Protein AF-A0A7S2A2A7-F1 (afdb_monomer_lite)

Organism: Trieres chinensis (NCBI:txid1514140)

InterPro domains:
  IPR011009 Protein kinase-like domain superfamily [SSF56112] (45-122)

Foldseek 3Di:
DQKDKDFDQADDDDDPPDDDDDDDPVVVVSVLSVVCRVPQADPVGHGFKMKIAGDPVQLPDPVSLVVVLVVQVVVCVVLVPDDDPPDKHWSDWDPDDSSDRGTMTMIGDDPDDPVVVVVVVVVVVVVVVVVVD

Sequence (133 aa):
GFGVVNEISAITVKSPSGPEGPPSDENSDLESKAFIAKHCIRDGGDARYAIKYLSDEIKNDPAMFIQGIMDMSIETNFLAAIEHPNIIKMRAFADGDPFHPDYFIVLDRLYDTLEQRIRKWGKKDKRSSSLLG

Secondary structure (DSSP, 8-state):
--EEEEE-----PPPPSS---S--THHHHHHHHHHHHHTSB-TTS-BSEEEEEE-HHHHT-HHHHHHHHHHHHHHHHHHHH---TTSPPEEEE-SS-TTSTT-EEEEEPPS--HHHHHHHHHHHHHHHHTT--

Radius of gyration: 19.83 Å; chains: 1; bounding box: 54×42×54 Å

pLDDT: mean 87.94, std 13.51, range [43.0, 97.88]

Structure (mmCIF, N/CA/C/O backbone):
data_AF-A0A7S2A2A7-F1
#
_entry.id   AF-A0A7S2A2A7-F1
#
loop_
_atom_site.group_PDB
_atom_site.id
_atom_site.type_symbol
_atom_site.label_atom_id
_atom_site.label_alt_id
_atom_site.label_comp_id
_atom_site.label_asym_id
_atom_site.label_entity_id
_atom_site.label_seq_id
_atom_site.pdbx_PDB_ins_code
_atom_site.Cartn_x
_atom_site.Cartn_y
_atom_site.Cartn_z
_atom_site.occupancy
_atom_site.B_iso_or_equiv
_atom_site.auth_seq_id
_atom_site.auth_comp_id
_atom_site.auth_asym_id
_atom_site.auth_atom_id
_atom_site.pdbx_PDB_model_num
ATOM 1 N N . GLY A 1 1 ? -6.009 11.361 3.216 1.00 68.62 1 GLY A N 1
ATOM 2 C CA . GLY A 1 1 ? -4.807 10.828 2.551 1.00 68.62 1 GLY A CA 1
ATOM 3 C C . GLY A 1 1 ? -5.197 10.380 1.164 1.00 68.62 1 GLY A C 1
ATOM 4 O O . GLY A 1 1 ? -6.353 10.033 0.979 1.00 68.62 1 GLY A O 1
ATOM 5 N N . PHE A 1 2 ? -4.271 10.424 0.212 1.00 85.69 2 PHE A N 1
ATOM 6 C CA . PHE A 1 2 ? -4.549 10.143 -1.203 1.00 85.69 2 PHE A CA 1
ATOM 7 C C . PHE A 1 2 ? -4.660 8.645 -1.538 1.00 85.69 2 PHE A C 1
ATOM 9 O O . PHE A 1 2 ? -5.228 8.265 -2.559 1.00 85.69 2 PHE A O 1
ATOM 16 N N . GLY A 1 3 ? -4.119 7.788 -0.668 1.00 88.62 3 GLY A N 1
ATOM 17 C CA . GLY A 1 3 ? -4.139 6.341 -0.849 1.00 88.62 3 GLY A CA 1
ATOM 18 C C . GLY A 1 3 ? -5.405 5.666 -0.318 1.00 88.62 3 GLY A C 1
ATOM 19 O O . GLY A 1 3 ? -5.929 6.033 0.735 1.00 88.62 3 GLY A O 1
ATOM 20 N N . VAL A 1 4 ? -5.826 4.620 -1.020 1.00 95.00 4 VAL A N 1
ATOM 21 C CA . VAL A 1 4 ? -6.797 3.611 -0.586 1.00 95.00 4 VAL A CA 1
ATOM 22 C C . VAL A 1 4 ? -6.027 2.398 -0.084 1.00 95.00 4 VAL A C 1
ATOM 24 O O . VAL A 1 4 ? -4.950 2.091 -0.593 1.00 95.00 4 VAL A O 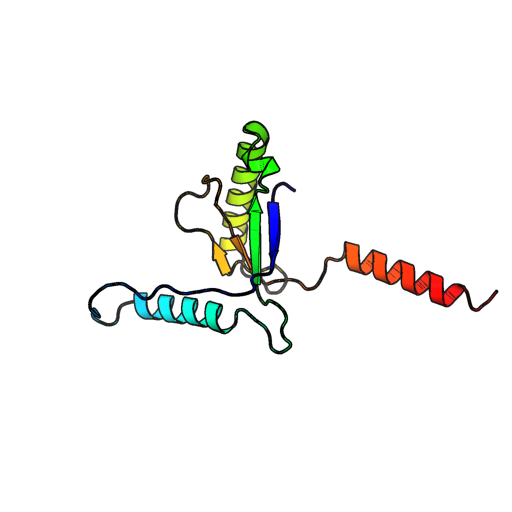1
ATOM 27 N N . VAL A 1 5 ? -6.564 1.717 0.929 1.00 95.81 5 VAL A N 1
ATOM 28 C CA . VAL A 1 5 ? -5.980 0.494 1.491 1.00 95.81 5 VAL A CA 1
ATOM 29 C C . VAL A 1 5 ? -7.020 -0.611 1.446 1.00 95.81 5 VAL A C 1
ATOM 31 O O . VAL A 1 5 ? -8.072 -0.477 2.067 1.00 95.81 5 VAL A O 1
ATOM 34 N N . ASN A 1 6 ? -6.696 -1.707 0.766 1.00 96.75 6 ASN A N 1
ATOM 35 C CA . ASN A 1 6 ? -7.540 -2.894 0.686 1.00 96.75 6 ASN A CA 1
ATOM 36 C C . ASN A 1 6 ? -6.816 -4.117 1.244 1.00 96.75 6 ASN A C 1
ATOM 38 O O . ASN A 1 6 ? -5.588 -4.177 1.281 1.00 96.75 6 ASN A O 1
ATOM 42 N N . GLU A 1 7 ? -7.582 -5.104 1.688 1.00 97.00 7 GLU A N 1
ATOM 43 C CA . GLU A 1 7 ? -7.034 -6.393 2.093 1.00 97.00 7 GLU A CA 1
ATOM 44 C C . GLU A 1 7 ? -6.641 -7.239 0.879 1.00 97.00 7 GLU A C 1
ATOM 46 O O . GLU A 1 7 ? -7.293 -7.196 -0.164 1.00 97.00 7 GLU A O 1
ATOM 51 N N . ILE A 1 8 ? -5.563 -8.011 1.018 1.00 97.62 8 ILE A N 1
ATOM 52 C CA . ILE A 1 8 ? -5.124 -8.934 -0.027 1.00 97.62 8 ILE A CA 1
ATOM 53 C C . ILE A 1 8 ? -5.702 -10.316 0.271 1.00 97.62 8 ILE A C 1
ATOM 55 O O . ILE A 1 8 ? -5.378 -10.927 1.290 1.00 97.62 8 ILE A O 1
ATOM 59 N N . SER A 1 9 ? -6.547 -10.810 -0.632 1.00 96.69 9 SER A N 1
ATOM 60 C CA . SER A 1 9 ? -7.183 -12.127 -0.519 1.00 96.69 9 SER A CA 1
ATOM 61 C C . SER A 1 9 ? -6.328 -13.264 -1.085 1.00 96.69 9 SER A C 1
ATOM 63 O O . SER A 1 9 ? -6.444 -14.402 -0.637 1.00 96.69 9 SER A O 1
ATOM 65 N N . ALA A 1 10 ? -5.465 -12.972 -2.059 1.00 96.44 10 ALA A N 1
ATOM 66 C CA . ALA A 1 10 ? -4.566 -13.940 -2.671 1.00 96.44 10 ALA A CA 1
ATOM 67 C C . ALA A 1 10 ? -3.352 -13.247 -3.302 1.00 96.44 10 ALA A C 1
ATOM 69 O O . ALA A 1 10 ? -3.437 -12.109 -3.763 1.00 96.44 10 ALA A O 1
ATOM 70 N N . ILE A 1 11 ? -2.232 -13.965 -3.372 1.00 95.94 11 ILE A N 1
ATOM 71 C CA . ILE A 1 11 ? -1.018 -13.554 -4.085 1.00 95.94 11 ILE A CA 1
ATOM 72 C C . ILE A 1 11 ? -0.588 -14.731 -4.956 1.00 95.94 11 ILE A C 1
ATOM 74 O O . ILE A 1 11 ? -0.595 -15.875 -4.507 1.00 95.94 11 ILE A O 1
ATOM 78 N N . THR A 1 12 ? -0.212 -14.453 -6.202 1.00 94.69 12 THR A N 1
ATOM 79 C CA . THR A 1 12 ? 0.291 -15.464 -7.140 1.00 94.69 12 THR A CA 1
ATOM 80 C C . THR A 1 12 ? 1.729 -15.135 -7.509 1.00 94.69 12 THR A C 1
ATOM 82 O O . THR A 1 12 ? 2.012 -14.029 -7.968 1.00 94.69 12 THR A O 1
ATOM 85 N N . VAL A 1 13 ? 2.633 -16.095 -7.329 1.00 90.94 13 VAL A N 1
ATOM 8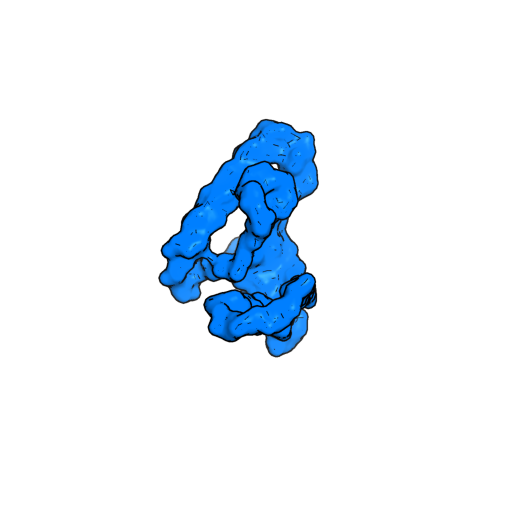6 C CA . VAL A 1 13 ? 4.026 -15.976 -7.774 1.00 90.94 13 VAL A CA 1
ATOM 87 C C . VAL A 1 13 ? 4.123 -16.560 -9.176 1.00 90.94 13 VAL A C 1
ATOM 89 O O . VAL A 1 13 ? 3.734 -17.705 -9.398 1.00 90.94 13 VAL A O 1
ATOM 92 N N . LYS A 1 14 ? 4.623 -15.776 -10.133 1.00 86.25 14 LYS A N 1
ATOM 93 C CA . LYS A 1 14 ? 4.939 -16.294 -11.466 1.00 86.25 14 LYS A CA 1
ATOM 94 C C . LYS A 1 14 ? 6.237 -17.096 -11.376 1.00 86.25 14 LYS A C 1
ATOM 96 O O . LYS A 1 14 ? 7.242 -16.557 -10.917 1.00 86.25 14 LYS A O 1
ATOM 101 N N . SER A 1 15 ? 6.217 -18.357 -11.801 1.00 72.19 15 SER A N 1
ATOM 102 C CA . SER A 1 15 ? 7.445 -19.141 -11.964 1.00 72.19 15 SER A CA 1
ATOM 103 C C . SER A 1 15 ? 8.341 -18.494 -13.027 1.00 72.19 15 SER A C 1
ATOM 105 O O . SER A 1 15 ? 7.811 -17.963 -14.010 1.00 72.19 15 SER A O 1
ATOM 107 N N . PRO A 1 16 ? 9.675 -18.527 -12.862 1.00 65.06 16 PRO A N 1
ATOM 108 C CA . PRO A 1 16 ? 10.584 -18.054 -13.896 1.00 65.06 16 PRO A CA 1
ATOM 109 C C . PRO A 1 16 ? 10.368 -18.865 -15.180 1.00 65.06 16 PRO A C 1
ATOM 111 O O . PRO A 1 16 ? 10.340 -20.092 -15.170 1.00 65.06 16 PRO A O 1
ATOM 114 N N . SER A 1 17 ? 10.179 -18.172 -16.298 1.00 53.84 17 SER A N 1
ATOM 115 C CA . SER A 1 17 ? 9.928 -18.761 -17.617 1.00 53.84 17 SER A CA 1
ATOM 116 C C . SER A 1 17 ? 11.224 -19.147 -18.351 1.00 53.84 17 SER A C 1
ATOM 118 O O . SER A 1 17 ? 11.347 -18.890 -19.547 1.00 53.84 17 SER A O 1
ATOM 120 N N . GLY A 1 18 ? 12.213 -19.709 -17.651 1.00 59.38 18 GLY A N 1
ATOM 121 C CA . GLY A 1 18 ? 13.541 -20.007 -18.202 1.00 59.38 18 GLY A CA 1
ATOM 122 C C . GLY A 1 18 ? 14.086 -21.361 -17.737 1.00 59.38 18 GLY A C 1
ATOM 123 O O . GLY A 1 18 ? 13.604 -21.886 -16.735 1.00 59.38 18 GLY A O 1
ATOM 124 N N . PRO A 1 19 ? 15.050 -21.955 -18.469 1.00 56.25 19 PRO A N 1
ATOM 125 C CA . PRO A 1 19 ? 15.657 -23.221 -18.072 1.00 56.25 19 PRO A CA 1
ATOM 126 C C . PRO A 1 19 ? 16.328 -23.057 -16.707 1.00 56.25 19 PRO A C 1
ATOM 128 O O . PRO A 1 19 ? 16.989 -22.046 -16.476 1.00 56.25 19 PRO A O 1
ATOM 131 N N . GLU A 1 20 ? 16.131 -24.042 -15.828 1.00 57.03 20 GLU A N 1
ATOM 132 C CA . GLU A 1 20 ? 16.711 -24.108 -14.483 1.00 57.03 20 GLU A CA 1
ATOM 133 C C . GLU A 1 20 ? 18.231 -23.913 -14.566 1.00 57.03 20 GLU A C 1
ATOM 135 O O . GLU A 1 20 ? 18.991 -24.817 -14.921 1.00 57.03 20 GLU A O 1
ATOM 140 N N . GLY A 1 21 ? 18.663 -22.677 -14.321 1.00 58.12 21 GLY A N 1
ATOM 141 C CA . GLY A 1 21 ? 20.064 -22.327 -14.174 1.00 58.12 21 GLY A CA 1
ATOM 142 C C . GLY A 1 21 ? 20.612 -22.856 -12.847 1.00 58.12 21 GLY A C 1
ATOM 143 O O . GLY A 1 21 ? 19.851 -23.327 -11.998 1.00 58.12 21 GLY A O 1
ATOM 144 N N . PRO A 1 22 ? 21.938 -22.801 -12.648 1.00 55.22 22 PRO A N 1
ATOM 145 C CA . PRO A 1 22 ? 22.550 -23.212 -11.390 1.00 55.22 22 PRO A CA 1
ATOM 146 C C . PRO A 1 22 ? 21.924 -22.454 -10.206 1.00 55.22 2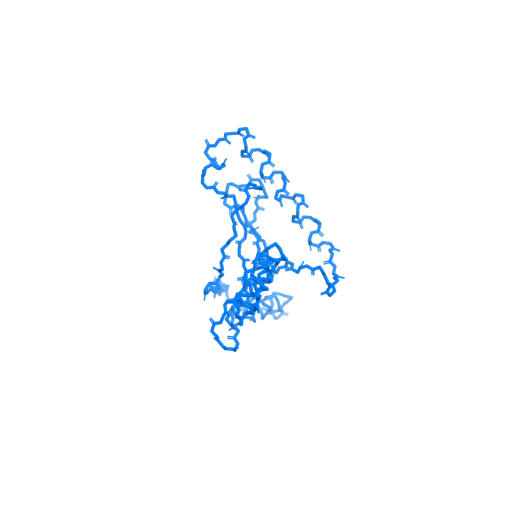2 PRO A C 1
ATOM 148 O O . PRO A 1 22 ? 21.474 -21.323 -10.388 1.00 55.22 22 PRO A O 1
ATOM 151 N N . PRO A 1 23 ? 21.913 -23.043 -8.996 1.00 53.88 23 PRO A N 1
ATOM 152 C CA . PRO A 1 23 ? 21.328 -22.411 -7.822 1.00 53.88 23 PRO A CA 1
ATOM 153 C C . PRO A 1 23 ? 22.048 -21.089 -7.532 1.00 53.88 23 PRO A C 1
ATOM 155 O O . PRO A 1 23 ? 23.195 -21.076 -7.089 1.00 53.88 23 PRO A O 1
ATOM 158 N N . SER A 1 24 ? 21.372 -19.989 -7.839 1.00 60.69 24 SER A N 1
ATOM 159 C CA . SER A 1 24 ? 21.787 -18.609 -7.601 1.00 60.69 24 SER A CA 1
ATOM 160 C C . SER A 1 24 ? 20.948 -18.009 -6.463 1.00 60.69 24 SER A C 1
ATOM 162 O O . SER A 1 24 ? 19.977 -18.624 -6.005 1.00 60.69 24 SER A O 1
ATOM 164 N N . ASP A 1 25 ? 21.288 -16.792 -6.026 1.00 61.12 25 ASP A N 1
ATOM 165 C CA . ASP A 1 25 ? 20.511 -15.999 -5.054 1.00 61.12 25 ASP A CA 1
ATOM 166 C C . ASP A 1 25 ? 19.013 -15.869 -5.427 1.00 61.12 25 ASP A C 1
ATOM 168 O O . ASP A 1 25 ? 18.164 -15.655 -4.561 1.00 61.12 25 ASP A O 1
ATOM 172 N N . GLU A 1 26 ? 18.658 -16.100 -6.697 1.00 62.28 26 GLU A N 1
ATOM 173 C CA . GLU A 1 26 ? 17.280 -16.111 -7.205 1.00 62.28 26 GLU A CA 1
ATOM 174 C C . GLU A 1 26 ? 16.389 -17.170 -6.531 1.00 62.28 26 GLU A C 1
ATOM 176 O O . GLU A 1 26 ? 15.183 -16.954 -6.381 1.00 62.28 26 GLU A O 1
ATOM 181 N N . ASN A 1 27 ? 16.956 -18.291 -6.067 1.00 67.19 27 ASN A N 1
ATOM 182 C CA . ASN A 1 27 ? 16.184 -19.326 -5.369 1.00 67.19 27 ASN A CA 1
ATOM 183 C C . ASN A 1 27 ? 15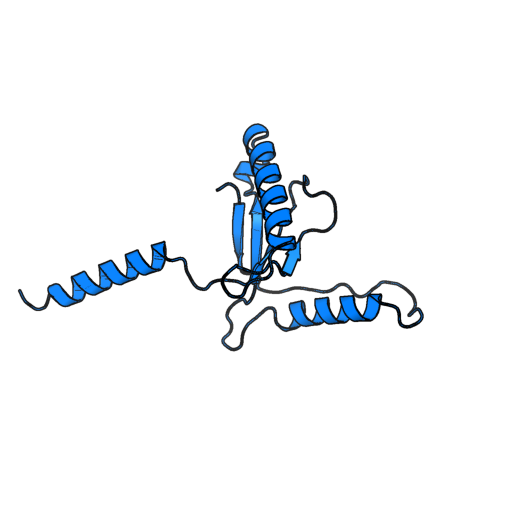.659 -18.835 -4.008 1.00 67.19 27 ASN A C 1
ATOM 185 O O . ASN A 1 27 ? 14.506 -19.100 -3.666 1.00 67.19 27 ASN A O 1
ATOM 189 N N . SER A 1 28 ? 16.457 -18.060 -3.266 1.00 75.56 28 SER A N 1
ATOM 190 C CA . SER A 1 28 ? 16.070 -17.502 -1.958 1.00 75.56 28 SER A CA 1
ATOM 191 C C . SER A 1 28 ? 14.924 -16.489 -2.083 1.00 75.56 28 SER A C 1
ATOM 193 O O . SER A 1 28 ? 13.983 -16.466 -1.278 1.00 75.56 28 SER A O 1
ATOM 195 N N . ASP A 1 29 ? 14.957 -15.667 -3.131 1.00 81.38 29 ASP A N 1
ATOM 196 C CA . ASP A 1 29 ? 13.909 -14.683 -3.402 1.00 81.38 29 ASP A CA 1
ATOM 197 C C . ASP A 1 29 ? 12.598 -15.347 -3.825 1.00 81.38 29 ASP A C 1
ATOM 199 O O . ASP A 1 29 ? 11.515 -14.926 -3.403 1.00 81.38 29 ASP A O 1
ATOM 203 N N . LEU A 1 30 ? 12.674 -16.403 -4.638 1.00 84.69 30 LEU A N 1
ATOM 204 C CA . LEU A 1 30 ? 11.506 -17.190 -5.028 1.00 84.69 30 LEU A CA 1
ATOM 205 C C . LEU A 1 30 ? 10.870 -17.887 -3.825 1.00 84.69 30 LEU A C 1
ATOM 207 O O . LEU A 1 30 ? 9.646 -17.845 -3.685 1.00 84.69 30 LEU A O 1
ATOM 211 N N . GLU A 1 31 ? 11.672 -18.460 -2.928 1.00 87.44 31 GLU A N 1
ATOM 212 C CA . GLU A 1 31 ? 11.185 -19.047 -1.677 1.00 87.44 31 GLU A CA 1
ATOM 213 C C . GLU A 1 31 ? 10.499 -18.002 -0.791 1.00 87.44 31 GLU A C 1
ATOM 215 O O . GLU A 1 31 ? 9.396 -18.238 -0.290 1.00 87.44 31 GLU A O 1
ATOM 220 N N . SER A 1 32 ? 11.091 -16.812 -0.661 1.00 89.31 32 SER A N 1
ATOM 221 C CA . SER A 1 32 ? 10.517 -15.699 0.104 1.00 89.31 32 SER A CA 1
ATOM 222 C C . SER A 1 32 ? 9.178 -15.232 -0.479 1.00 89.31 32 SER A C 1
ATOM 224 O O . SER A 1 32 ? 8.189 -15.075 0.246 1.00 89.31 32 SER A O 1
ATOM 226 N N . LYS A 1 33 ? 9.100 -15.074 -1.806 1.00 90.94 33 LYS A N 1
ATOM 227 C CA . LYS A 1 33 ? 7.859 -14.728 -2.518 1.00 90.94 33 LYS A CA 1
ATOM 228 C C . LYS A 1 33 ? 6.802 -15.821 -2.357 1.00 90.94 33 LYS A C 1
ATOM 230 O O . LYS A 1 33 ? 5.645 -15.518 -2.059 1.00 90.94 33 LYS A O 1
ATOM 235 N N . ALA A 1 34 ? 7.189 -17.088 -2.507 1.00 92.94 34 ALA A N 1
ATOM 236 C CA . ALA A 1 34 ? 6.301 -18.234 -2.330 1.00 92.94 34 ALA A CA 1
ATOM 237 C C . ALA A 1 34 ? 5.780 -18.326 -0.891 1.00 92.94 34 ALA A C 1
ATOM 239 O O . ALA A 1 34 ? 4.603 -18.621 -0.679 1.00 92.94 34 ALA A O 1
ATOM 240 N N . PHE A 1 35 ? 6.616 -18.011 0.101 1.00 93.31 35 PHE A N 1
ATOM 241 C CA . PHE A 1 35 ? 6.213 -17.958 1.499 1.00 93.31 35 PHE A CA 1
ATOM 242 C C . PHE A 1 35 ? 5.143 -16.891 1.738 1.00 93.31 35 PHE A C 1
ATOM 244 O O . PHE A 1 35 ? 4.115 -17.199 2.347 1.00 93.31 35 PHE A O 1
ATOM 251 N N . ILE A 1 36 ? 5.350 -15.666 1.243 1.00 94.56 36 ILE A N 1
ATOM 252 C CA . ILE A 1 36 ? 4.360 -14.583 1.347 1.00 94.56 36 ILE A CA 1
ATOM 253 C C . ILE A 1 36 ? 3.047 -15.006 0.683 1.00 94.56 36 ILE A C 1
ATOM 255 O O . ILE A 1 36 ? 1.982 -14.864 1.281 1.00 94.56 36 ILE A O 1
ATOM 259 N N . ALA A 1 37 ? 3.115 -15.589 -0.516 1.00 95.62 37 ALA A N 1
ATOM 260 C CA . ALA A 1 37 ? 1.923 -16.022 -1.231 1.00 95.62 37 ALA A CA 1
ATOM 261 C C . ALA A 1 37 ? 1.147 -17.118 -0.492 1.00 95.62 37 ALA A C 1
ATOM 263 O O . ALA A 1 37 ? -0.062 -17.000 -0.289 1.00 95.62 37 ALA A O 1
ATOM 264 N N . LYS A 1 38 ? 1.855 -18.143 -0.011 1.00 95.06 38 LYS A N 1
ATOM 265 C CA . LYS A 1 38 ? 1.273 -19.256 0.743 1.00 95.06 38 LYS A CA 1
ATOM 266 C C . LYS A 1 38 ? 0.618 -18.808 2.052 1.00 95.06 38 LYS A C 1
ATOM 268 O O . LYS A 1 38 ? -0.384 -19.390 2.453 1.00 95.06 38 LYS A O 1
ATOM 273 N N . HIS A 1 39 ? 1.160 -17.784 2.710 1.00 95.19 39 HIS A N 1
ATOM 274 C CA . HIS A 1 39 ? 0.671 -17.293 4.003 1.00 95.19 39 HIS A CA 1
ATOM 275 C C . HIS A 1 39 ? -0.141 -15.996 3.888 1.00 95.19 39 HIS A C 1
ATOM 277 O O . HIS A 1 39 ? -0.283 -15.269 4.874 1.00 95.19 39 HIS A O 1
ATOM 283 N N . CYS A 1 40 ? -0.697 -15.701 2.708 1.00 96.25 40 CYS A N 1
ATOM 284 C CA . CYS A 1 40 ? -1.515 -14.509 2.475 1.00 96.25 40 CYS A CA 1
ATOM 285 C C . CYS A 1 40 ? -2.731 -14.422 3.410 1.00 96.25 40 CYS A C 1
ATOM 287 O O . CYS A 1 40 ? -3.149 -13.325 3.777 1.00 96.25 40 CYS A O 1
ATOM 289 N N . ILE A 1 41 ? -3.258 -15.567 3.846 1.00 96.75 41 ILE A N 1
ATOM 290 C CA . ILE A 1 41 ? -4.359 -15.678 4.804 1.00 96.75 41 ILE A CA 1
ATOM 291 C C . ILE A 1 41 ? -3.828 -16.249 6.128 1.00 96.75 41 ILE A C 1
ATOM 293 O O . ILE A 1 41 ? -2.963 -17.125 6.148 1.00 96.75 41 ILE A O 1
ATOM 297 N N . ARG A 1 42 ? -4.293 -15.703 7.254 1.00 93.75 42 ARG A N 1
ATOM 298 C CA . ARG A 1 42 ? -3.962 -16.159 8.613 1.00 93.75 42 ARG A CA 1
ATOM 299 C C . ARG A 1 42 ? -4.804 -17.373 9.001 1.00 93.75 42 ARG A C 1
ATOM 301 O O . ARG A 1 42 ? -5.900 -17.572 8.478 1.00 93.75 42 ARG A O 1
ATOM 308 N N . ASP A 1 43 ? -4.330 -18.122 9.992 1.00 87.44 43 ASP A N 1
ATOM 309 C CA . ASP A 1 43 ? -5.120 -19.168 10.642 1.00 87.44 43 ASP A CA 1
ATOM 310 C C . ASP A 1 43 ? -6.353 -18.512 11.287 1.00 87.44 43 ASP A C 1
ATOM 312 O O . ASP A 1 43 ? -6.231 -17.727 12.227 1.00 87.44 43 ASP A O 1
ATOM 316 N N . GLY A 1 44 ? -7.533 -18.747 10.710 1.00 87.75 44 GLY A N 1
ATOM 317 C CA . GLY A 1 44 ? -8.777 -18.041 11.052 1.00 87.75 44 GLY A CA 1
ATOM 318 C C . GLY A 1 44 ? -9.459 -17.331 9.877 1.00 87.75 44 GLY A C 1
ATOM 319 O O . GLY A 1 44 ? -10.584 -16.871 10.032 1.00 87.75 44 GLY A O 1
ATOM 320 N N . GLY A 1 45 ? -8.821 -17.279 8.702 1.00 92.44 45 GLY A N 1
ATOM 321 C CA . GLY A 1 45 ? -9.432 -16.782 7.461 1.00 92.44 45 GLY A CA 1
ATOM 322 C C . GLY A 1 45 ? -9.223 -15.290 7.185 1.00 92.44 45 GLY A C 1
ATOM 323 O O . GLY A 1 45 ? -9.575 -14.818 6.109 1.00 92.44 45 GLY A O 1
ATOM 324 N N . ASP A 1 46 ? -8.611 -14.553 8.113 1.00 94.06 46 ASP A N 1
ATOM 325 C CA . ASP A 1 46 ? -8.306 -13.133 7.935 1.00 94.06 46 ASP A CA 1
ATOM 326 C C . ASP A 1 46 ? -7.136 -12.906 6.971 1.00 94.06 46 ASP A C 1
ATOM 328 O O . ASP A 1 46 ? -6.100 -13.573 7.060 1.00 94.06 46 ASP A O 1
ATOM 332 N N . ALA A 1 47 ? -7.231 -11.873 6.133 1.00 96.62 47 ALA A N 1
ATOM 333 C CA . ALA A 1 47 ? -6.106 -11.419 5.325 1.00 96.62 47 ALA A CA 1
ATOM 334 C C . ALA A 1 47 ? -4.903 -11.025 6.204 1.00 96.62 47 ALA A C 1
ATOM 336 O O . ALA A 1 47 ? -5.026 -10.287 7.192 1.00 96.62 47 ALA A O 1
ATOM 337 N N . ARG A 1 48 ? -3.713 -11.512 5.835 1.00 97.00 48 ARG A N 1
ATOM 338 C CA . ARG A 1 48 ? -2.448 -11.193 6.510 1.00 97.00 48 ARG A CA 1
ATOM 339 C C . ARG A 1 48 ? -1.875 -9.859 6.053 1.00 97.00 48 ARG A C 1
ATOM 341 O O . ARG A 1 48 ? -1.244 -9.177 6.865 1.00 97.00 48 ARG A O 1
ATOM 348 N N . TYR A 1 49 ? -2.116 -9.503 4.797 1.00 97.88 49 TYR A N 1
ATOM 349 C CA . TYR A 1 49 ? -1.525 -8.349 4.133 1.00 97.88 49 TYR A CA 1
ATOM 350 C C . TYR A 1 49 ? -2.584 -7.362 3.652 1.00 97.88 49 TYR A C 1
ATOM 352 O O . TYR A 1 49 ? -3.749 -7.709 3.443 1.00 97.88 49 TYR A O 1
ATOM 360 N N . ALA A 1 50 ? -2.151 -6.121 3.484 1.00 97.75 50 ALA A N 1
ATOM 361 C CA . ALA A 1 50 ? -2.920 -5.048 2.888 1.00 97.75 50 ALA A CA 1
ATOM 362 C C . ALA A 1 50 ? -2.131 -4.441 1.726 1.00 97.75 50 ALA A C 1
ATOM 364 O O . ALA A 1 50 ? -0.904 -4.381 1.774 1.00 97.75 50 ALA A O 1
ATOM 365 N N . ILE A 1 51 ? -2.836 -3.981 0.700 1.00 97.81 51 ILE A N 1
ATOM 366 C CA . ILE A 1 51 ? -2.278 -3.245 -0.431 1.00 97.81 51 ILE A CA 1
ATOM 367 C C . ILE A 1 51 ? -2.734 -1.793 -0.345 1.00 97.81 51 ILE A C 1
ATOM 369 O O . ILE A 1 51 ? -3.924 -1.525 -0.169 1.00 97.81 51 ILE A O 1
ATOM 373 N N . LYS A 1 52 ? -1.789 -0.859 -0.450 1.00 97.62 52 LYS A N 1
ATOM 374 C CA . LYS A 1 52 ? -2.048 0.580 -0.514 1.00 97.62 52 LYS A CA 1
ATOM 375 C C . LYS A 1 52 ? -1.660 1.112 -1.887 1.00 97.62 52 LYS A C 1
ATOM 377 O O . LYS A 1 52 ? -0.556 0.845 -2.348 1.00 97.62 52 LYS A O 1
ATOM 382 N N . TYR A 1 53 ? -2.557 1.867 -2.507 1.00 97.44 53 TYR A N 1
ATOM 383 C CA . TYR A 1 53 ? -2.397 2.454 -3.841 1.00 97.44 53 TYR A CA 1
ATOM 384 C C . TYR A 1 53 ? -3.235 3.736 -3.953 1.00 97.44 53 TYR A C 1
ATOM 386 O O . TYR A 1 53 ? -4.061 4.006 -3.080 1.00 97.44 53 TYR A O 1
ATOM 394 N N . LEU A 1 54 ? -3.014 4.570 -4.972 1.00 96.88 54 LEU A N 1
ATOM 395 C CA . LEU A 1 54 ? -3.793 5.804 -5.152 1.00 96.88 54 LEU A CA 1
ATOM 396 C C . LEU A 1 54 ? -5.231 5.494 -5.577 1.00 96.88 54 LEU A C 1
ATOM 398 O O . LEU A 1 54 ? -5.452 4.586 -6.373 1.00 96.88 54 LEU A O 1
ATOM 402 N N . SER A 1 55 ? -6.210 6.250 -5.073 1.00 95.44 55 SER A N 1
ATOM 403 C CA . SER A 1 55 ? -7.589 6.106 -5.559 1.00 95.44 55 SER A CA 1
ATOM 404 C C . SER A 1 55 ? -7.708 6.552 -7.019 1.00 95.44 55 SER A C 1
ATOM 406 O O . SER A 1 55 ? -6.965 7.424 -7.468 1.00 95.44 55 SER A O 1
ATOM 408 N N . ASP A 1 56 ? -8.691 6.015 -7.741 1.00 94.38 56 ASP A N 1
ATOM 409 C CA . ASP A 1 56 ? -8.959 6.432 -9.123 1.00 94.38 56 ASP A CA 1
ATOM 410 C C . ASP A 1 56 ? -9.321 7.921 -9.219 1.00 94.38 56 ASP A C 1
ATOM 412 O O . ASP A 1 56 ? -8.964 8.584 -10.187 1.00 94.38 56 ASP A O 1
ATOM 416 N N . GLU A 1 57 ? -9.981 8.477 -8.199 1.00 94.75 57 GLU A N 1
ATOM 417 C CA . GLU A 1 57 ? -10.261 9.915 -8.109 1.00 94.75 57 GLU A CA 1
ATOM 418 C C . GLU A 1 57 ? -8.964 10.734 -8.121 1.00 94.75 57 GLU A C 1
ATOM 420 O O . GLU A 1 57 ? -8.838 11.670 -8.905 1.00 94.75 57 GLU A O 1
ATOM 425 N N . ILE A 1 58 ? -7.969 10.332 -7.324 1.00 95.19 58 ILE A N 1
ATOM 426 C CA . ILE A 1 58 ? -6.671 11.012 -7.275 1.00 95.19 58 ILE A CA 1
ATOM 427 C C . ILE A 1 58 ? -5.880 10.803 -8.564 1.00 95.19 58 ILE A C 1
ATOM 429 O O . ILE A 1 58 ? -5.256 11.744 -9.042 1.00 95.19 58 ILE A O 1
ATOM 433 N N . LYS A 1 59 ? -5.904 9.598 -9.148 1.00 94.31 59 LYS A N 1
ATOM 434 C CA . LYS A 1 59 ? -5.200 9.311 -10.410 1.00 94.31 59 LYS A CA 1
ATOM 435 C C . LYS A 1 59 ? -5.701 10.174 -11.574 1.00 94.31 59 LYS A C 1
ATOM 437 O O . LYS A 1 59 ? -4.924 10.486 -12.470 1.00 94.31 59 LYS A O 1
ATOM 442 N N . ASN A 1 60 ? -6.982 10.544 -11.568 1.00 95.06 60 ASN A N 1
ATOM 443 C CA . ASN A 1 60 ? -7.612 11.320 -12.639 1.00 95.06 60 ASN A CA 1
ATOM 444 C C . ASN A 1 60 ? -7.491 12.847 -12.465 1.00 95.06 60 ASN A C 1
ATOM 446 O O . ASN A 1 60 ? -7.848 13.583 -13.385 1.00 95.06 60 ASN A O 1
ATOM 450 N N . ASP A 1 61 ? -6.975 13.333 -11.332 1.00 96.25 61 ASP A N 1
ATOM 451 C CA . ASP A 1 61 ? -6.653 14.746 -11.109 1.00 96.25 61 ASP A CA 1
ATOM 452 C C . ASP A 1 61 ? -5.129 14.945 -11.194 1.00 96.25 61 ASP A C 1
ATOM 454 O O . ASP A 1 61 ? -4.411 14.497 -10.302 1.00 96.25 61 ASP A O 1
ATOM 458 N N . PRO A 1 62 ? -4.592 15.638 -12.217 1.00 95.00 62 PRO A N 1
ATOM 459 C CA . PRO A 1 62 ? -3.146 15.788 -12.389 1.00 95.00 62 PRO A CA 1
ATOM 460 C C . PRO A 1 62 ? -2.424 16.446 -11.207 1.00 95.00 62 PRO A C 1
ATOM 462 O O . PRO A 1 62 ? -1.297 16.067 -10.886 1.00 95.00 62 PRO A O 1
ATOM 465 N N . ALA A 1 63 ? -3.045 17.434 -10.558 1.00 94.25 63 ALA A N 1
ATOM 466 C CA . ALA A 1 63 ? -2.420 18.146 -9.449 1.00 94.25 63 ALA A CA 1
ATOM 467 C C . ALA A 1 63 ? -2.383 17.263 -8.196 1.00 94.25 63 ALA A C 1
ATOM 469 O O . ALA A 1 63 ? -1.350 17.168 -7.527 1.00 94.25 63 ALA A O 1
ATOM 470 N N . MET A 1 64 ? -3.490 16.576 -7.902 1.00 96.00 64 MET A N 1
ATOM 471 C CA . MET A 1 64 ? -3.552 15.649 -6.773 1.00 96.00 64 MET A CA 1
ATOM 472 C C . MET A 1 64 ? -2.730 14.383 -7.022 1.00 96.00 64 MET A C 1
ATOM 474 O O . MET A 1 64 ? -2.135 13.864 -6.079 1.00 96.00 64 MET A O 1
ATOM 478 N N . PHE A 1 65 ? -2.652 13.909 -8.267 1.00 96.44 65 PHE A N 1
ATOM 479 C CA . PHE A 1 65 ? -1.848 12.758 -8.663 1.00 96.44 65 PHE A CA 1
ATOM 480 C C . PHE A 1 65 ? -0.374 12.984 -8.343 1.00 96.44 65 PHE A C 1
ATOM 482 O O . PHE A 1 65 ? 0.219 12.167 -7.642 1.00 96.44 65 PHE A O 1
ATOM 489 N N . ILE A 1 66 ? 0.192 14.115 -8.788 1.00 95.94 66 ILE A N 1
ATOM 490 C CA . ILE A 1 66 ? 1.599 14.457 -8.545 1.00 95.94 66 ILE A CA 1
ATOM 491 C C . ILE A 1 66 ? 1.892 14.467 -7.042 1.00 95.94 66 ILE A C 1
ATOM 493 O O . ILE A 1 66 ? 2.847 13.833 -6.597 1.00 95.94 66 ILE A O 1
ATOM 497 N N . GLN A 1 67 ? 1.051 15.125 -6.239 1.00 95.88 67 GLN A N 1
ATOM 498 C CA . GLN A 1 67 ? 1.245 15.138 -4.789 1.00 95.88 67 GLN A CA 1
ATOM 499 C C . GLN A 1 67 ? 1.108 13.736 -4.181 1.00 95.88 67 GLN A C 1
ATOM 501 O O . GLN A 1 67 ? 1.953 13.314 -3.394 1.00 95.88 67 GLN A O 1
ATOM 506 N N . GLY A 1 68 ? 0.066 12.995 -4.560 1.00 96.31 68 GLY A N 1
ATOM 507 C CA . GLY A 1 68 ? -0.217 11.674 -4.015 1.00 96.31 68 GLY A CA 1
ATOM 508 C C . GLY A 1 68 ? 0.874 10.654 -4.313 1.00 96.31 68 GLY A C 1
ATOM 509 O O . GLY A 1 68 ? 1.228 9.866 -3.436 1.00 96.31 68 GLY A O 1
ATOM 510 N N . ILE A 1 69 ? 1.429 10.675 -5.524 1.00 96.06 69 ILE A N 1
ATOM 511 C CA . ILE A 1 69 ? 2.467 9.731 -5.928 1.00 96.06 69 ILE A CA 1
ATOM 512 C C . ILE A 1 69 ? 3.828 10.077 -5.307 1.00 96.06 69 ILE A C 1
ATOM 514 O O . ILE A 1 69 ? 4.575 9.176 -4.918 1.00 96.06 69 ILE A O 1
ATOM 518 N N . MET A 1 70 ? 4.120 11.371 -5.112 1.00 95.50 70 MET A N 1
ATOM 519 C CA . MET A 1 70 ? 5.286 11.814 -4.339 1.00 95.50 70 MET A CA 1
ATOM 520 C C . MET A 1 70 ? 5.191 11.354 -2.884 1.00 95.50 70 MET A C 1
ATOM 522 O O . MET A 1 70 ? 6.138 10.753 -2.377 1.00 95.50 70 MET A O 1
ATOM 526 N N . ASP A 1 71 ? 4.045 11.568 -2.232 1.00 95.44 71 ASP A N 1
ATOM 527 C CA . ASP A 1 71 ? 3.819 11.123 -0.854 1.00 95.44 71 ASP A CA 1
ATOM 528 C C . ASP A 1 71 ? 3.991 9.599 -0.736 1.00 95.44 71 ASP A C 1
ATOM 530 O O . ASP A 1 71 ? 4.665 9.117 0.174 1.00 95.44 71 ASP A O 1
ATOM 534 N N . MET A 1 72 ? 3.454 8.828 -1.689 1.00 95.94 72 MET A N 1
ATOM 535 C CA . MET A 1 72 ? 3.585 7.366 -1.712 1.00 95.94 72 MET A CA 1
ATOM 536 C C . MET A 1 72 ? 5.032 6.897 -1.898 1.00 95.94 72 MET A C 1
ATOM 538 O O . MET A 1 72 ? 5.471 5.953 -1.237 1.00 95.94 72 MET A O 1
ATOM 542 N N . SER A 1 73 ? 5.793 7.573 -2.757 1.00 95.06 73 SER A N 1
ATOM 543 C CA . SER A 1 73 ? 7.217 7.291 -2.972 1.00 95.06 73 SER A CA 1
ATOM 544 C C . SER A 1 73 ? 8.036 7.565 -1.707 1.00 95.06 73 SER A C 1
ATOM 546 O O . SER A 1 73 ? 8.888 6.768 -1.311 1.00 95.06 73 SER A O 1
ATOM 548 N N . ILE A 1 74 ? 7.745 8.676 -1.025 1.00 95.25 74 ILE A N 1
ATOM 549 C CA . ILE A 1 74 ? 8.386 9.048 0.240 1.00 95.25 74 ILE A CA 1
ATOM 550 C C . ILE A 1 74 ? 8.055 8.026 1.332 1.00 95.25 74 ILE A C 1
ATOM 552 O O . ILE A 1 74 ? 8.963 7.536 2.004 1.00 95.25 74 ILE A O 1
ATOM 556 N N . GLU A 1 75 ? 6.779 7.665 1.491 1.00 94.88 75 GLU A N 1
ATOM 557 C CA . GLU A 1 75 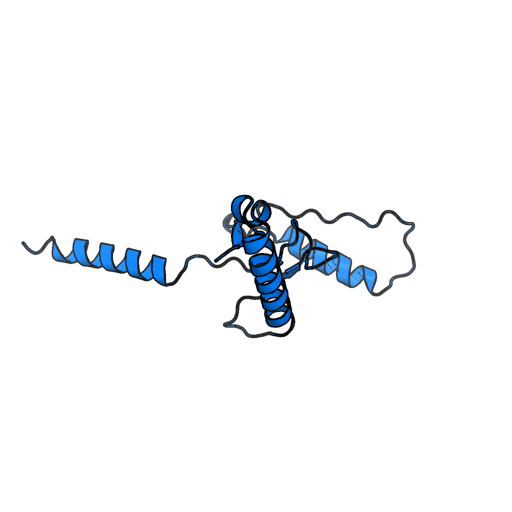? 6.355 6.621 2.427 1.00 94.88 75 GLU A CA 1
ATOM 558 C C . GLU A 1 75 ? 7.088 5.300 2.169 1.00 94.88 75 GLU A C 1
ATOM 560 O O . GLU A 1 75 ? 7.554 4.664 3.115 1.00 94.88 75 GLU A O 1
ATOM 565 N N . THR A 1 76 ? 7.231 4.912 0.899 1.00 96.44 76 THR A N 1
ATOM 566 C CA . THR A 1 76 ? 7.940 3.687 0.513 1.00 96.44 76 THR A CA 1
ATOM 567 C C . THR A 1 76 ? 9.393 3.720 0.964 1.00 96.44 76 THR A C 1
ATOM 569 O O . THR A 1 76 ? 9.857 2.769 1.591 1.00 96.44 76 THR A O 1
ATOM 572 N N . ASN A 1 77 ? 10.098 4.828 0.722 1.00 95.50 77 ASN A N 1
ATOM 573 C CA . ASN A 1 77 ? 11.489 4.990 1.144 1.00 95.50 77 ASN A CA 1
ATOM 574 C C . ASN A 1 77 ? 11.646 4.899 2.666 1.00 95.50 77 ASN A C 1
ATOM 576 O O . ASN A 1 77 ? 12.549 4.221 3.155 1.00 95.50 77 ASN A O 1
ATOM 580 N N . PHE A 1 78 ? 10.752 5.540 3.424 1.00 97.00 78 PHE A N 1
ATOM 581 C CA . PHE A 1 78 ? 10.772 5.436 4.882 1.00 97.00 78 PHE A CA 1
ATOM 582 C C . PHE A 1 78 ? 10.530 3.999 5.347 1.00 97.00 78 PHE A C 1
ATOM 584 O O . PHE A 1 78 ? 11.288 3.480 6.163 1.00 97.00 78 PHE A O 1
ATOM 591 N N . LEU A 1 79 ? 9.501 3.337 4.822 1.00 96.88 79 LEU A N 1
ATOM 592 C CA . LEU A 1 79 ? 9.138 1.987 5.248 1.00 96.88 79 LEU A CA 1
ATOM 593 C C . LEU A 1 79 ? 10.146 0.922 4.798 1.00 96.88 79 LEU A C 1
ATOM 595 O O . LEU A 1 79 ? 10.283 -0.088 5.481 1.00 96.88 79 LEU A O 1
ATOM 599 N N . ALA A 1 80 ? 10.870 1.144 3.699 1.00 95.31 80 ALA A N 1
ATOM 600 C CA . ALA A 1 80 ? 11.953 0.269 3.253 1.00 95.31 80 ALA A CA 1
ATOM 601 C C . ALA A 1 80 ? 13.162 0.296 4.202 1.00 95.31 80 ALA A C 1
ATOM 603 O O . ALA A 1 80 ? 13.859 -0.706 4.337 1.00 95.31 80 ALA A O 1
ATOM 604 N N . ALA A 1 81 ? 13.411 1.432 4.860 1.00 96.38 81 ALA A N 1
ATOM 605 C CA . ALA A 1 81 ? 14.564 1.624 5.737 1.00 96.38 81 ALA A CA 1
ATOM 606 C C . ALA A 1 81 ? 14.286 1.302 7.218 1.00 96.38 81 ALA A C 1
ATOM 608 O O . ALA A 1 81 ? 15.219 1.251 8.020 1.00 96.38 81 ALA A O 1
ATOM 609 N N . ILE A 1 82 ? 13.021 1.124 7.611 1.00 95.44 82 ILE A N 1
ATOM 610 C CA . ILE A 1 82 ? 12.631 0.946 9.013 1.00 95.44 82 ILE A CA 1
ATOM 611 C C . ILE A 1 82 ? 12.379 -0.528 9.330 1.00 95.44 82 ILE A C 1
ATOM 613 O O . ILE A 1 82 ? 11.468 -1.152 8.791 1.00 95.44 82 ILE A O 1
ATOM 617 N N . GLU A 1 83 ? 13.091 -1.046 10.332 1.00 94.56 83 GLU A N 1
ATOM 618 C CA . GLU A 1 83 ? 12.791 -2.336 10.947 1.00 94.56 83 GLU A CA 1
ATOM 619 C C . GLU A 1 83 ? 12.570 -2.190 12.458 1.00 94.56 83 GLU A C 1
ATOM 621 O O . GLU A 1 83 ? 13.508 -2.045 13.240 1.00 94.56 83 GLU A O 1
ATOM 626 N N . HIS A 1 84 ? 11.304 -2.224 12.889 1.00 96.25 84 HIS A N 1
ATOM 627 C CA . HIS A 1 84 ? 10.946 -2.098 14.302 1.00 96.25 84 HIS A CA 1
ATOM 628 C C . HIS A 1 84 ? 9.654 -2.868 14.635 1.00 96.25 84 HIS A C 1
ATOM 630 O O . HIS A 1 84 ? 8.706 -2.816 13.852 1.00 96.25 84 HIS A O 1
ATOM 636 N N . PRO A 1 85 ? 9.544 -3.545 15.797 1.00 95.62 85 PRO A N 1
ATOM 637 C CA . PRO A 1 85 ? 8.359 -4.335 16.163 1.00 95.62 85 PRO A CA 1
ATOM 638 C C . PRO A 1 85 ? 7.059 -3.526 16.299 1.00 95.62 85 PRO A C 1
ATOM 640 O O . PRO A 1 85 ? 5.974 -4.087 16.178 1.00 95.62 85 PRO A O 1
ATOM 643 N N . ASN A 1 86 ? 7.151 -2.220 16.563 1.00 95.44 86 ASN A N 1
ATOM 644 C CA . ASN A 1 86 ? 5.987 -1.332 16.708 1.00 95.44 86 ASN A CA 1
ATOM 645 C C . ASN A 1 86 ? 5.731 -0.426 15.497 1.00 95.44 86 ASN A C 1
ATOM 647 O O . ASN A 1 86 ? 4.861 0.438 15.570 1.00 95.44 86 ASN A O 1
ATOM 651 N N . ILE A 1 87 ? 6.478 -0.599 14.405 1.00 95.75 87 ILE A N 1
ATOM 652 C CA . ILE A 1 87 ? 6.216 0.089 13.138 1.00 95.75 87 ILE A CA 1
ATOM 653 C C . ILE A 1 87 ? 5.755 -0.964 12.132 1.00 95.75 87 ILE A C 1
ATOM 655 O O . ILE A 1 87 ? 6.273 -2.078 12.097 1.00 95.75 87 ILE A O 1
ATOM 659 N N . ILE A 1 88 ? 4.727 -0.631 11.353 1.00 96.00 88 ILE A N 1
ATOM 660 C CA . ILE A 1 88 ? 4.179 -1.529 10.336 1.00 96.00 88 ILE A CA 1
ATOM 661 C C . ILE A 1 88 ? 5.262 -1.901 9.316 1.00 96.00 88 ILE A C 1
ATOM 663 O O . ILE A 1 88 ? 5.980 -1.032 8.825 1.00 96.00 88 ILE A O 1
ATOM 667 N N . LYS A 1 89 ? 5.379 -3.192 8.995 1.00 96.31 89 LYS A N 1
ATOM 668 C CA . LYS A 1 89 ? 6.369 -3.672 8.027 1.00 96.31 89 LYS A CA 1
ATOM 669 C C . LYS A 1 89 ? 5.810 -3.622 6.609 1.00 96.31 89 LYS A C 1
ATOM 671 O O . LYS A 1 89 ? 4.704 -4.112 6.358 1.00 96.31 89 LYS A O 1
ATOM 676 N N . MET A 1 90 ? 6.605 -3.088 5.685 1.00 97.12 90 MET A N 1
ATOM 677 C CA . MET A 1 90 ? 6.396 -3.251 4.249 1.00 97.12 90 MET A CA 1
ATOM 678 C C . MET A 1 90 ? 6.963 -4.591 3.788 1.00 97.12 90 MET A C 1
ATOM 680 O O . MET A 1 90 ? 8.027 -5.016 4.227 1.00 97.12 90 MET A O 1
ATOM 684 N N . ARG A 1 91 ? 6.198 -5.294 2.954 1.00 95.56 91 ARG A N 1
ATOM 685 C CA . ARG A 1 91 ? 6.497 -6.656 2.488 1.00 95.56 91 ARG A CA 1
ATOM 686 C C . ARG A 1 91 ? 6.869 -6.706 1.017 1.00 95.56 91 ARG A C 1
ATOM 688 O O . ARG A 1 91 ? 7.613 -7.593 0.622 1.00 95.56 91 ARG A O 1
ATOM 695 N N . ALA A 1 92 ? 6.334 -5.783 0.230 1.00 95.00 92 ALA A N 1
ATOM 696 C CA . ALA A 1 92 ? 6.640 -5.619 -1.181 1.00 95.00 92 ALA A CA 1
ATOM 697 C C . ALA A 1 92 ? 6.185 -4.229 -1.640 1.00 95.00 92 ALA A C 1
ATOM 699 O O . ALA A 1 92 ? 5.417 -3.559 -0.949 1.00 95.00 92 ALA A O 1
ATOM 700 N N . PHE A 1 93 ? 6.614 -3.837 -2.827 1.00 96.00 93 PHE A N 1
ATOM 701 C CA . PHE A 1 93 ? 6.109 -2.685 -3.563 1.00 96.00 93 PHE A CA 1
ATOM 702 C C . PHE A 1 93 ? 6.051 -3.043 -5.051 1.00 96.00 93 PHE A C 1
ATOM 704 O O . PHE A 1 93 ? 6.574 -4.085 -5.456 1.00 96.00 93 PHE A O 1
ATOM 711 N N . ALA A 1 94 ? 5.345 -2.238 -5.840 1.00 95.25 94 ALA A N 1
ATOM 712 C CA . ALA A 1 94 ? 5.215 -2.459 -7.274 1.00 95.25 94 ALA A CA 1
ATOM 713 C C . ALA A 1 94 ? 6.588 -2.428 -7.958 1.00 95.25 94 ALA A C 1
ATOM 715 O O . ALA A 1 94 ? 7.429 -1.586 -7.648 1.00 95.25 94 ALA A O 1
ATOM 716 N N . ASP A 1 95 ? 6.796 -3.346 -8.897 1.00 90.69 95 ASP A N 1
ATOM 717 C CA . ASP A 1 95 ? 7.990 -3.346 -9.735 1.00 90.69 95 ASP A CA 1
ATOM 718 C C . ASP A 1 95 ? 7.914 -2.201 -10.759 1.00 90.69 95 ASP A C 1
ATOM 720 O O . ASP A 1 95 ? 6.852 -1.953 -11.337 1.00 90.69 95 ASP A O 1
ATOM 724 N N . GLY A 1 96 ? 9.031 -1.512 -10.988 1.00 87.62 96 GLY A N 1
ATOM 725 C CA . GLY A 1 96 ? 9.131 -0.403 -11.939 1.00 87.62 96 GLY A CA 1
ATOM 726 C C . GLY A 1 96 ? 9.101 0.999 -11.320 1.00 87.62 96 GLY A C 1
ATOM 727 O O . GLY A 1 96 ? 9.675 1.245 -10.259 1.00 87.62 96 GLY A O 1
ATOM 728 N N . ASP A 1 97 ? 8.509 1.946 -12.054 1.00 92.00 97 ASP A N 1
ATOM 729 C CA . ASP A 1 97 ? 8.558 3.378 -11.744 1.00 92.00 97 ASP A CA 1
ATOM 730 C C . ASP A 1 97 ? 7.688 3.725 -10.515 1.00 92.00 97 ASP A C 1
ATOM 732 O O . ASP A 1 97 ? 6.467 3.528 -10.564 1.00 92.00 97 ASP A O 1
ATOM 736 N N . PRO A 1 98 ? 8.270 4.282 -9.431 1.00 91.25 98 PRO A N 1
ATOM 737 C CA . PRO A 1 98 ? 7.512 4.724 -8.261 1.00 91.25 98 PRO A CA 1
ATOM 738 C C . PRO A 1 98 ? 6.527 5.861 -8.553 1.00 91.25 98 PRO A C 1
ATOM 740 O O . PRO A 1 98 ? 5.634 6.116 -7.747 1.00 91.25 98 PRO A O 1
ATOM 743 N N . PHE A 1 99 ? 6.649 6.514 -9.711 1.00 92.12 99 PHE A N 1
ATOM 744 C CA . PHE A 1 99 ? 5.739 7.554 -10.176 1.00 92.12 99 PHE A CA 1
ATOM 745 C C . PHE A 1 99 ? 4.629 7.043 -11.108 1.00 92.12 99 PHE A C 1
ATOM 747 O O . PHE A 1 99 ? 3.834 7.836 -11.616 1.00 92.12 99 PHE A O 1
ATOM 754 N N . HIS A 1 100 ? 4.534 5.728 -11.327 1.00 94.50 100 HIS A N 1
ATOM 755 C CA . HIS A 1 100 ? 3.494 5.142 -12.168 1.00 94.50 100 HIS A CA 1
ATOM 756 C C . HIS A 1 100 ? 2.109 5.199 -11.483 1.00 94.50 100 HIS A C 1
ATOM 758 O O . HIS A 1 100 ? 2.010 4.939 -10.283 1.00 94.50 100 HIS A O 1
ATOM 764 N N . PRO A 1 101 ? 1.000 5.451 -12.211 1.00 93.31 101 PRO A N 1
ATOM 765 C CA . PRO A 1 101 ? -0.346 5.480 -11.626 1.00 93.31 101 PRO A CA 1
ATOM 766 C C . PRO A 1 101 ? -0.760 4.203 -10.894 1.00 93.31 101 PRO A C 1
ATOM 768 O O . PRO A 1 101 ? -1.549 4.250 -9.954 1.00 93.31 101 PRO A O 1
ATOM 771 N N . ASP A 1 102 ? -0.219 3.063 -11.311 1.00 94.44 102 ASP A N 1
ATOM 772 C CA . ASP A 1 102 ? -0.483 1.758 -10.696 1.00 94.44 102 ASP A CA 1
ATOM 773 C C . ASP A 1 102 ? 0.558 1.354 -9.654 1.00 94.44 102 ASP A C 1
ATOM 775 O O . ASP A 1 102 ? 0.623 0.189 -9.268 1.00 94.44 102 ASP A O 1
ATOM 779 N N . TYR A 1 103 ? 1.368 2.301 -9.184 1.00 96.69 103 TYR A N 1
ATOM 780 C CA . TYR A 1 103 ? 2.266 2.052 -8.074 1.00 96.69 103 TYR A CA 1
ATOM 781 C C . TYR A 1 103 ? 1.482 1.699 -6.805 1.00 96.69 103 TYR A C 1
ATOM 783 O O . TYR A 1 103 ? 0.432 2.273 -6.495 1.00 96.69 103 TYR A O 1
ATOM 791 N N . PHE A 1 104 ? 2.001 0.728 -6.064 1.00 97.12 104 PHE A N 1
ATOM 792 C CA . PHE A 1 104 ? 1.404 0.261 -4.825 1.00 97.12 104 PHE A CA 1
ATOM 793 C C . PHE A 1 104 ? 2.471 -0.252 -3.868 1.00 97.12 104 PHE A C 1
ATOM 795 O O . PHE A 1 104 ? 3.555 -0.672 -4.275 1.00 97.12 104 PHE A O 1
ATOM 802 N N . ILE A 1 105 ? 2.115 -0.301 -2.589 1.00 97.50 105 ILE A N 1
ATOM 803 C CA . ILE A 1 105 ? 2.902 -0.966 -1.552 1.00 97.50 105 ILE A CA 1
ATOM 804 C C . ILE A 1 105 ? 2.067 -2.022 -0.837 1.00 97.50 105 ILE A C 1
ATOM 806 O O . ILE A 1 105 ? 0.857 -1.873 -0.658 1.00 97.50 105 ILE A O 1
ATOM 810 N N . VAL A 1 106 ? 2.722 -3.097 -0.414 1.00 97.50 106 VAL A N 1
ATOM 811 C CA . VAL A 1 106 ? 2.132 -4.186 0.364 1.00 97.50 106 VAL A CA 1
ATOM 812 C C . VAL A 1 106 ? 2.658 -4.117 1.789 1.00 97.50 106 VAL A C 1
ATOM 814 O O . VAL A 1 106 ? 3.865 -4.077 2.020 1.00 97.50 106 VAL A O 1
ATOM 817 N N . LEU A 1 107 ? 1.748 -4.132 2.755 1.00 97.44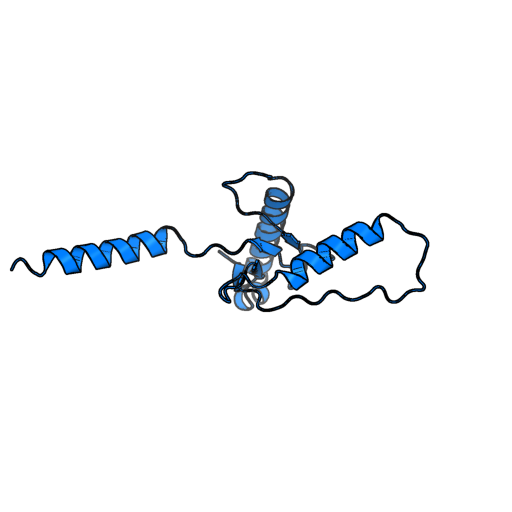 107 LEU A N 1
ATOM 818 C CA . LEU A 1 107 ? 2.016 -3.943 4.178 1.00 97.44 107 LEU A CA 1
ATOM 819 C C . LEU A 1 107 ? 1.432 -5.100 4.993 1.00 97.44 107 LEU A C 1
ATOM 821 O O . LEU A 1 107 ? 0.495 -5.776 4.562 1.00 97.44 107 LEU A O 1
ATOM 825 N N . ASP A 1 108 ? 1.932 -5.297 6.211 1.00 96.44 108 ASP A N 1
ATOM 826 C CA . ASP A 1 108 ? 1.231 -6.124 7.197 1.00 96.44 108 ASP A CA 1
ATOM 827 C C . ASP A 1 108 ? -0.152 -5.534 7.513 1.00 96.44 108 ASP A C 1
ATOM 829 O O . ASP A 1 108 ? -0.289 -4.354 7.828 1.00 96.44 108 ASP A O 1
ATOM 833 N N . ARG A 1 109 ? -1.208 -6.352 7.479 1.00 95.50 109 ARG A N 1
ATOM 834 C CA . ARG A 1 109 ? -2.559 -5.873 7.789 1.00 95.50 109 ARG A CA 1
ATOM 835 C C . ARG A 1 109 ? -2.733 -5.672 9.297 1.00 95.50 109 ARG A C 1
ATOM 837 O O . ARG A 1 109 ? -2.604 -6.624 10.071 1.00 95.50 109 ARG A O 1
ATOM 844 N N . LEU A 1 110 ? -3.137 -4.473 9.708 1.00 93.00 110 LEU A N 1
ATOM 845 C CA . LEU A 1 110 ? -3.608 -4.198 11.069 1.00 93.00 110 LEU A CA 1
ATOM 846 C C . LEU A 1 110 ? -5.113 -4.491 11.201 1.00 93.00 110 LEU A C 1
ATOM 848 O O . LEU A 1 110 ? -5.864 -4.370 10.237 1.00 93.00 110 LEU A O 1
ATOM 852 N N . TYR A 1 111 ? -5.559 -4.891 12.394 1.00 87.94 111 TYR A N 1
ATOM 853 C CA . TYR A 1 111 ? -6.957 -5.280 12.631 1.00 87.94 111 TYR A CA 1
ATOM 854 C C . TYR A 1 111 ? -7.926 -4.095 12.599 1.00 87.94 111 TYR A C 1
ATOM 856 O O . TYR A 1 111 ? -9.019 -4.192 12.046 1.00 87.94 111 TYR A O 1
ATOM 864 N N . ASP A 1 112 ? -7.542 -2.989 13.227 1.00 87.75 112 ASP A N 1
ATOM 865 C CA . ASP A 1 112 ? -8.314 -1.756 13.294 1.00 87.75 112 ASP A CA 1
ATOM 866 C C . ASP A 1 112 ? -7.410 -0.571 13.645 1.00 87.75 112 ASP A C 1
ATOM 868 O O . ASP A 1 112 ? -6.247 -0.726 14.024 1.00 87.75 112 ASP A O 1
ATOM 872 N N . THR A 1 113 ? -7.958 0.634 13.507 1.00 92.00 113 THR A N 1
ATOM 873 C CA . THR A 1 113 ? -7.282 1.859 13.933 1.00 92.00 113 THR A CA 1
ATOM 874 C C . THR A 1 113 ? -7.654 2.210 15.371 1.00 92.00 113 THR A C 1
ATOM 876 O O . THR A 1 113 ? -8.739 1.877 15.862 1.00 92.00 113 THR A O 1
ATOM 879 N N . LEU A 1 114 ? -6.777 2.952 16.051 1.00 93.38 114 LEU A N 1
ATOM 880 C CA . LEU A 1 114 ? -7.068 3.474 17.386 1.00 93.38 114 LEU A CA 1
ATOM 881 C C . LEU A 1 114 ? -8.343 4.337 17.394 1.00 93.38 114 LEU A C 1
ATOM 883 O O . LEU A 1 114 ? -9.160 4.211 18.301 1.00 93.38 114 LEU A O 1
ATOM 887 N N . GLU A 1 115 ? -8.565 5.151 16.359 1.00 93.00 115 GLU A N 1
ATOM 888 C CA . GLU A 1 115 ? -9.782 5.958 16.203 1.00 93.00 115 GLU A CA 1
ATOM 889 C C . GLU A 1 115 ? -11.052 5.090 16.212 1.00 93.00 115 GLU A C 1
ATOM 891 O O . GLU A 1 115 ? -12.023 5.384 16.919 1.00 93.00 115 GLU A O 1
ATOM 896 N N . GLN A 1 116 ? -11.042 3.979 15.467 1.00 92.00 116 GLN A N 1
ATOM 897 C CA . GLN A 1 116 ? -12.151 3.027 15.461 1.00 92.00 116 GLN A CA 1
ATOM 898 C C . GLN A 1 116 ? -12.344 2.385 16.840 1.00 92.00 116 GLN A C 1
ATOM 900 O O . GLN A 1 116 ? -13.488 2.241 17.284 1.00 92.00 116 GLN A O 1
ATOM 905 N N . ARG A 1 117 ? -11.257 2.030 17.540 1.00 92.88 117 ARG A N 1
ATOM 906 C CA . ARG A 1 117 ? -11.326 1.483 18.906 1.00 92.88 117 ARG A CA 1
ATOM 907 C C . ARG A 1 117 ? -11.937 2.469 19.888 1.00 92.88 117 ARG A C 1
ATOM 909 O O . ARG A 1 117 ? -12.884 2.101 20.577 1.00 92.88 117 ARG A O 1
ATOM 916 N N . ILE A 1 118 ? -11.485 3.722 19.884 1.00 94.31 118 ILE A N 1
ATOM 917 C CA . ILE A 1 118 ? -12.012 4.785 20.749 1.00 94.31 118 ILE A CA 1
ATOM 918 C C . ILE A 1 118 ? -13.521 4.953 20.532 1.00 94.31 118 ILE A C 1
ATOM 920 O O . ILE A 1 118 ? -14.294 4.967 21.491 1.00 94.31 118 ILE A O 1
ATOM 924 N N . ARG A 1 119 ? -13.977 4.987 19.273 1.00 91.06 119 ARG A N 1
ATOM 925 C CA . ARG A 1 119 ? -15.413 5.065 18.952 1.00 91.06 119 ARG A CA 1
ATOM 926 C C . ARG A 1 119 ? -16.198 3.851 19.456 1.00 91.06 119 ARG A C 1
ATOM 928 O O . ARG A 1 119 ? -17.318 4.010 19.943 1.00 91.06 119 ARG A O 1
ATOM 935 N N . LYS A 1 120 ? -15.646 2.639 19.331 1.00 90.19 120 LYS A N 1
ATOM 936 C CA . LYS A 1 120 ? -16.276 1.406 19.841 1.00 90.19 120 LYS A CA 1
ATOM 937 C C . LYS A 1 120 ? -16.374 1.426 21.368 1.00 90.19 120 LYS A C 1
ATOM 939 O O . LYS A 1 120 ? -17.422 1.065 21.898 1.00 90.19 120 LYS A O 1
ATOM 944 N N . TRP A 1 121 ? -15.323 1.859 22.059 1.00 91.69 121 TRP A N 1
ATOM 945 C CA . TRP A 1 121 ? -15.290 1.946 23.520 1.00 91.69 121 TRP A CA 1
ATOM 946 C C . TRP A 1 121 ? -16.299 2.965 24.048 1.00 91.69 121 TRP A C 1
ATOM 948 O O . TRP A 1 121 ? -17.158 2.595 24.842 1.00 91.69 121 TRP A O 1
ATOM 958 N N . GLY A 1 122 ? -16.342 4.175 23.481 1.00 88.94 122 GLY A N 1
ATOM 959 C CA . GLY A 1 122 ? -17.321 5.187 23.893 1.00 88.94 122 GLY A CA 1
ATOM 960 C C . GLY A 1 122 ? -18.788 4.763 23.700 1.00 88.94 122 GLY A C 1
ATOM 961 O O . GLY A 1 122 ? -19.666 5.194 24.446 1.00 88.94 122 GLY A O 1
ATOM 962 N N . LYS A 1 123 ? -19.090 3.888 22.728 1.00 86.12 123 LYS A N 1
ATOM 963 C CA . LYS A 1 123 ? -20.435 3.297 22.573 1.00 86.12 123 LYS A CA 1
ATOM 964 C C . LYS A 1 123 ? -20.750 2.242 23.637 1.00 86.12 123 LYS A C 1
ATOM 966 O O . LYS A 1 123 ? -21.917 2.102 24.002 1.00 86.12 123 LYS A O 1
ATOM 971 N N . LYS A 1 124 ? -19.752 1.484 24.103 1.00 78.06 124 LYS A N 1
ATOM 972 C CA . LYS A 1 124 ? -19.932 0.488 25.170 1.00 78.06 124 LYS A CA 1
ATOM 973 C C . LYS A 1 124 ? -20.218 1.169 26.508 1.00 78.06 124 LYS A C 1
ATOM 975 O O . LYS A 1 124 ? -21.182 0.780 27.160 1.00 78.06 124 LYS A O 1
ATOM 980 N N . ASP A 1 125 ? -19.497 2.239 26.831 1.00 73.75 125 ASP A N 1
ATOM 981 C CA . ASP A 1 125 ? -19.658 2.957 28.104 1.00 73.75 125 ASP A CA 1
ATOM 982 C C . ASP A 1 125 ? -21.060 3.565 28.267 1.00 73.75 125 ASP A C 1
ATOM 984 O O . ASP A 1 125 ? -21.667 3.486 29.337 1.00 73.75 125 ASP A O 1
ATOM 988 N N . LYS A 1 126 ? -21.639 4.089 27.176 1.00 67.19 126 LYS A N 1
ATOM 989 C CA . LYS A 1 126 ? -23.023 4.601 27.166 1.00 67.19 126 LYS A CA 1
ATOM 990 C C . LYS A 1 126 ? -24.075 3.514 27.404 1.00 67.19 126 LYS A C 1
ATOM 992 O O . LYS A 1 126 ? -25.141 3.797 27.944 1.00 67.19 126 LYS A O 1
ATOM 997 N N . ARG A 1 127 ? -23.808 2.268 26.997 1.00 61.53 127 ARG A N 1
ATOM 998 C CA . ARG A 1 127 ? -24.734 1.148 27.236 1.00 61.53 127 ARG A CA 1
ATOM 999 C C . ARG A 1 127 ? -24.696 0.688 28.691 1.00 61.53 127 ARG A C 1
ATOM 1001 O O . ARG A 1 127 ? -25.744 0.347 29.223 1.00 61.53 127 ARG A O 1
ATOM 1008 N N . SER A 1 128 ? -23.532 0.723 29.342 1.00 59.78 128 SER A N 1
ATOM 1009 C CA . SER A 1 128 ? -23.405 0.371 30.764 1.00 59.78 128 SER A CA 1
ATOM 1010 C C . SER A 1 128 ? -23.979 1.420 31.719 1.00 59.78 128 SER A C 1
ATOM 1012 O O . SER A 1 128 ? -24.375 1.060 32.820 1.00 59.78 128 SER A O 1
ATOM 1014 N N . SER A 1 129 ? -24.074 2.694 31.318 1.00 59.12 129 SER A N 1
ATOM 1015 C CA . SER A 1 129 ? -24.695 3.736 32.151 1.00 59.12 129 SER A CA 1
ATOM 1016 C C . SER A 1 129 ? -26.223 3.805 32.035 1.00 59.12 129 SER A C 1
ATOM 1018 O O . SER A 1 129 ? -26.871 4.373 32.905 1.00 59.12 129 SER A O 1
ATOM 1020 N N . SER A 1 130 ? -26.814 3.208 30.994 1.00 57.97 130 SER A N 1
ATOM 1021 C CA . SER A 1 130 ? -28.265 3.278 30.736 1.00 57.97 130 SER A CA 1
ATOM 1022 C C . SER A 1 130 ? -29.097 2.262 31.539 1.00 57.97 130 SER A C 1
ATOM 1024 O O . SER A 1 130 ? -30.312 2.243 31.405 1.00 57.97 130 SER A O 1
ATOM 1026 N N . LEU A 1 131 ? -28.461 1.407 32.352 1.00 57.03 131 LEU A N 1
ATOM 1027 C CA . LEU A 1 131 ? -29.130 0.424 33.224 1.00 57.03 131 LEU A CA 1
ATOM 1028 C C . LEU A 1 131 ? -29.268 0.903 34.682 1.00 57.03 131 LEU A C 1
ATOM 1030 O O . LEU A 1 131 ? -29.695 0.137 35.539 1.00 57.03 131 LEU A O 1
ATOM 1034 N N . LEU A 1 132 ? -28.891 2.152 34.969 1.00 53.06 132 LEU A N 1
ATOM 1035 C CA . LEU A 1 132 ? -28.968 2.776 36.297 1.00 53.06 132 LEU A CA 1
ATOM 1036 C C . LEU A 1 132 ? -29.930 3.981 36.333 1.00 53.06 132 LEU A C 1
ATOM 1038 O O . LEU A 1 132 ? -29.794 4.842 37.199 1.00 53.06 132 LEU A O 1
ATOM 1042 N N . GLY A 1 133 ? -30.887 4.047 35.402 1.00 43.00 133 GLY A N 1
ATOM 1043 C CA . GLY A 1 133 ? -31.948 5.060 35.359 1.00 43.00 133 GLY A CA 1
ATOM 1044 C C . GLY A 1 133 ? -33.323 4.424 35.290 1.00 43.00 133 GLY A C 1
ATOM 1045 O O . GLY A 1 133 ? -33.480 3.510 34.450 1.00 43.00 133 GLY A O 1
#